Protein AF-A0A534QWW3-F1 (afdb_monomer)

Radius of gyration: 15.29 Å; Cα contacts (8 Å, |Δi|>4): 240; chains: 1; bounding box: 41×21×44 Å

Foldseek 3Di:
DKDADDDDDDPVRADKDKFFQFKWKQDQQPPDLALQQWDRHRHRMIDGHLDAPPPALFIKMWTKMKIDRVPPDIDIDIDIDTNGNDPDPPRDHDRNPRTHGNRDGRD

Secondary structure (DSSP, 8-state):
-EEE------TT----EEEEEEEEESSPPTT-S----EE-TTSSEEEE-----TTSS-EEEEEEEEEE-SSS-EEEEEEEEEE-S--STT------S--EETTPPP-

Structure (mmCIF, N/CA/C/O backbone):
data_AF-A0A534QWW3-F1
#
_entry.id   AF-A0A534QWW3-F1
#
loop_
_atom_site.group_PDB
_atom_site.id
_atom_site.type_symbol
_atom_site.label_atom_id
_atom_site.label_alt_id
_atom_site.label_comp_id
_atom_site.label_asym_id
_atom_site.label_entity_id
_atom_site.label_seq_id
_atom_site.pdbx_PDB_ins_code
_atom_site.Cartn_x
_atom_site.Cartn_y
_atom_site.Cartn_z
_atom_site.occupancy
_atom_site.B_iso_or_equiv
_atom_site.auth_seq_id
_atom_site.auth_comp_id
_atom_site.auth_asym_id
_atom_site.auth_atom_id
_atom_site.pdbx_PDB_model_num
ATOM 1 N N . MET A 1 1 ? 0.352 6.572 -7.623 1.00 80.00 1 MET A N 1
ATOM 2 C CA . MET A 1 1 ? -0.941 5.860 -7.588 1.00 80.00 1 MET A CA 1
ATOM 3 C C . MET A 1 1 ? -1.393 5.747 -6.143 1.00 80.00 1 MET A C 1
ATOM 5 O O . MET A 1 1 ? -0.551 5.473 -5.299 1.00 80.00 1 MET A O 1
ATOM 9 N N . ALA A 1 2 ? -2.671 5.997 -5.855 1.00 83.06 2 ALA A N 1
ATOM 10 C CA . ALA A 1 2 ? -3.238 5.806 -4.520 1.00 83.06 2 ALA A CA 1
ATOM 11 C C . ALA A 1 2 ? -3.879 4.415 -4.420 1.00 83.06 2 ALA A C 1
ATOM 13 O O . ALA A 1 2 ? -4.565 3.997 -5.351 1.00 83.06 2 ALA A O 1
ATOM 14 N N . VAL A 1 3 ? -3.650 3.719 -3.309 1.00 82.62 3 VAL A N 1
ATOM 15 C CA . VAL A 1 3 ? -4.208 2.393 -3.027 1.00 82.62 3 VAL A CA 1
ATOM 16 C C . VAL A 1 3 ? -4.839 2.403 -1.642 1.00 82.62 3 VAL A C 1
ATOM 18 O O . VAL A 1 3 ? -4.185 2.756 -0.662 1.00 82.62 3 VAL A O 1
ATOM 21 N N . SER A 1 4 ? -6.103 2.002 -1.570 1.00 83.62 4 SER A N 1
ATOM 22 C CA . SER A 1 4 ? -6.841 1.766 -0.330 1.00 83.62 4 SER A CA 1
ATOM 23 C C . SER A 1 4 ? -7.236 0.294 -0.232 1.00 83.62 4 SER A C 1
ATOM 25 O O . SER A 1 4 ? -7.348 -0.406 -1.239 1.00 83.62 4 SER A O 1
ATOM 27 N N . ILE A 1 5 ? -7.423 -0.183 0.995 1.00 80.69 5 ILE A N 1
ATOM 28 C CA . ILE A 1 5 ? -7.779 -1.576 1.274 1.00 80.69 5 ILE A CA 1
ATOM 29 C C . ILE A 1 5 ? -9.274 -1.628 1.569 1.00 80.69 5 ILE A C 1
ATOM 31 O O . ILE A 1 5 ? -9.759 -0.934 2.460 1.00 80.69 5 ILE A O 1
ATOM 35 N N . LEU A 1 6 ? -9.993 -2.430 0.788 1.00 78.38 6 LEU A N 1
ATOM 36 C CA . LEU A 1 6 ? -11.447 -2.585 0.836 1.00 78.38 6 LEU A CA 1
ATOM 37 C C . LEU A 1 6 ? -11.810 -4.066 1.034 1.00 78.38 6 LEU A C 1
ATOM 39 O O . LEU A 1 6 ? -10.962 -4.941 0.872 1.00 78.38 6 LEU A O 1
ATOM 43 N N . GLY A 1 7 ? -13.076 -4.350 1.355 1.00 75.56 7 GLY A N 1
ATOM 44 C CA . GLY A 1 7 ? -13.591 -5.725 1.452 1.00 75.56 7 GLY A CA 1
ATOM 45 C C . GLY A 1 7 ? -13.289 -6.444 2.770 1.00 75.56 7 GLY A C 1
ATOM 46 O O . GLY A 1 7 ? -13.421 -7.662 2.849 1.00 75.56 7 GLY A O 1
ATOM 47 N N . LEU A 1 8 ? -12.891 -5.710 3.810 1.00 76.81 8 LEU A N 1
ATOM 48 C CA . L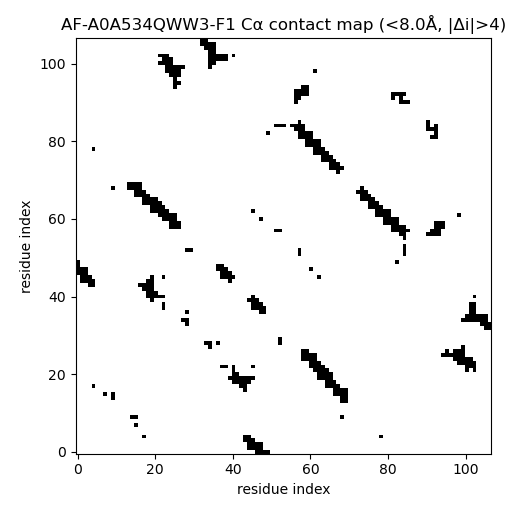EU A 1 8 ? -12.782 -6.265 5.155 1.00 76.81 8 LEU A CA 1
ATOM 49 C C . LEU A 1 8 ? -14.181 -6.475 5.738 1.00 76.81 8 LEU A C 1
ATOM 51 O O . LEU A 1 8 ? -15.046 -5.612 5.601 1.00 76.81 8 LEU A O 1
ATOM 55 N N . THR A 1 9 ? -14.391 -7.633 6.359 1.00 73.44 9 THR A N 1
ATOM 56 C CA . THR A 1 9 ? -15.677 -8.019 6.947 1.00 73.44 9 THR A CA 1
ATOM 57 C C . THR A 1 9 ? -15.537 -8.053 8.460 1.00 73.44 9 THR A C 1
ATOM 59 O O . THR A 1 9 ? -14.600 -8.672 8.965 1.00 73.44 9 THR A O 1
ATOM 62 N N . ASP A 1 10 ? -16.467 -7.410 9.159 1.00 68.56 10 ASP A N 1
ATOM 63 C CA . ASP A 1 10 ? -16.579 -7.451 10.613 1.00 68.56 10 ASP A CA 1
ATOM 64 C C . ASP A 1 10 ? -17.861 -8.211 11.001 1.00 68.56 10 ASP A C 1
ATOM 66 O O . ASP A 1 10 ? -18.937 -7.824 10.536 1.00 68.56 10 ASP A O 1
ATOM 70 N N . PRO A 1 11 ? -17.787 -9.305 11.786 1.00 75.19 11 PRO A N 1
ATOM 71 C CA . PRO A 1 11 ? -18.966 -10.080 12.185 1.00 75.19 11 PRO A CA 1
ATOM 72 C C . PRO A 1 11 ? -20.002 -9.275 12.977 1.00 75.19 11 PRO A C 1
ATOM 74 O O . PRO A 1 11 ? -21.195 -9.565 12.880 1.00 75.19 11 PRO A O 1
ATOM 77 N N . ASP A 1 12 ? -19.550 -8.268 13.725 1.00 77.88 12 ASP A N 1
ATOM 78 C CA . ASP A 1 12 ? -20.383 -7.369 14.526 1.00 77.88 12 ASP A CA 1
ATOM 79 C C . ASP A 1 12 ? -20.806 -6.110 13.739 1.00 77.88 12 ASP A C 1
ATOM 81 O O . ASP A 1 12 ? -21.582 -5.282 14.224 1.00 77.88 12 ASP A O 1
ATOM 85 N N . ASN A 1 13 ? -20.365 -6.019 12.478 1.00 73.06 13 ASN A N 1
ATOM 86 C CA . ASN A 1 13 ? -20.623 -4.954 11.519 1.00 73.06 13 ASN A CA 1
ATOM 87 C C . ASN A 1 13 ? -20.198 -3.556 12.018 1.00 73.06 13 ASN A C 1
ATOM 89 O O . ASN A 1 13 ? -20.816 -2.542 11.668 1.00 73.06 13 ASN A O 1
ATOM 93 N N . ASP A 1 14 ? -19.136 -3.508 12.824 1.00 79.00 14 ASP A N 1
ATOM 94 C CA . ASP A 1 14 ? -18.511 -2.287 13.320 1.00 79.00 14 ASP A CA 1
ATOM 95 C C . ASP A 1 14 ? -17.655 -1.588 12.242 1.00 79.00 14 ASP A C 1
ATOM 97 O O . ASP A 1 14 ? -17.141 -2.217 11.308 1.00 79.00 14 ASP A O 1
ATOM 101 N N . PRO A 1 15 ? -17.466 -0.257 12.343 1.00 79.44 15 PRO A N 1
ATOM 102 C CA . PRO A 1 15 ? -16.598 0.474 11.431 1.00 79.44 15 PRO A CA 1
ATOM 103 C C . PRO A 1 15 ? -15.127 0.082 11.628 1.00 79.44 15 PRO A C 1
ATOM 105 O O . PRO A 1 15 ? -14.497 0.411 12.633 1.00 79.44 15 PRO A O 1
ATOM 108 N N . LEU A 1 16 ? -14.550 -0.559 10.613 1.00 84.19 16 LEU A N 1
ATOM 109 C CA . LEU A 1 16 ? -13.142 -0.941 10.615 1.00 84.19 16 LEU A CA 1
ATOM 110 C C . LEU A 1 16 ? -12.229 0.245 10.289 1.00 84.19 16 LEU A C 1
ATOM 112 O O . LEU A 1 16 ? -12.359 0.903 9.255 1.00 84.19 16 LEU A O 1
ATOM 116 N N . THR A 1 17 ? -11.235 0.471 11.144 1.00 87.56 17 THR A N 1
ATOM 117 C CA . THR A 1 17 ? -10.149 1.423 10.894 1.00 87.56 17 THR A CA 1
ATOM 118 C C . THR A 1 17 ? -8.950 0.690 10.312 1.00 87.56 17 THR A C 1
ATOM 120 O O . THR A 1 17 ? -8.327 -0.119 11.001 1.00 87.56 17 THR A O 1
ATOM 123 N N . VAL A 1 18 ? -8.596 0.992 9.061 1.00 88.88 18 VAL A N 1
ATOM 124 C CA . VAL A 1 18 ? -7.421 0.421 8.389 1.00 88.88 18 VAL A CA 1
ATOM 125 C C . VAL A 1 18 ? -6.222 1.349 8.519 1.00 88.88 18 VAL A C 1
ATOM 127 O O . VAL A 1 18 ? -6.312 2.547 8.265 1.00 88.88 18 VAL A O 1
ATOM 130 N N . THR A 1 19 ? -5.079 0.784 8.889 1.00 91.19 19 THR A N 1
ATOM 131 C CA . THR A 1 19 ? -3.794 1.476 8.967 1.00 91.19 19 THR A CA 1
ATOM 132 C C . THR A 1 19 ? -2.744 0.683 8.210 1.00 91.19 19 THR A C 1
ATOM 134 O O . THR A 1 19 ? -2.512 -0.488 8.503 1.00 91.19 19 THR A O 1
ATOM 137 N N . ILE A 1 20 ? -2.080 1.318 7.252 1.00 91.56 20 ILE A N 1
ATOM 138 C CA . ILE A 1 20 ? -0.935 0.742 6.550 1.00 91.56 20 ILE A CA 1
ATOM 139 C C . ILE A 1 20 ? 0.261 0.752 7.489 1.00 91.56 20 ILE A C 1
ATOM 141 O O . ILE A 1 20 ? 0.641 1.795 8.017 1.00 91.56 20 ILE A O 1
ATOM 145 N N . THR A 1 21 ? 0.866 -0.409 7.685 1.00 90.56 21 THR A N 1
ATOM 146 C CA . THR A 1 21 ? 1.967 -0.615 8.630 1.00 90.56 21 THR A CA 1
ATOM 147 C C . THR A 1 21 ? 3.317 -0.748 7.939 1.00 90.56 21 THR A C 1
ATOM 149 O O . THR A 1 21 ? 4.348 -0.532 8.569 1.00 90.56 21 THR A O 1
ATOM 152 N N . GLY A 1 22 ? 3.336 -1.048 6.640 1.00 87.69 22 GLY A N 1
ATOM 153 C CA . GLY A 1 22 ? 4.571 -1.137 5.873 1.00 87.69 22 GLY A CA 1
ATOM 154 C C . GLY A 1 22 ? 4.314 -1.217 4.378 1.00 87.69 22 GLY A C 1
ATOM 155 O O . GLY A 1 22 ? 3.271 -1.701 3.942 1.00 87.69 22 GLY A O 1
ATOM 156 N N . ILE A 1 23 ? 5.276 -0.734 3.595 1.00 88.56 23 ILE A N 1
ATOM 157 C CA . ILE A 1 23 ? 5.253 -0.859 2.140 1.00 88.56 23 ILE A CA 1
ATOM 158 C C . ILE A 1 23 ? 6.628 -1.332 1.688 1.00 88.56 23 ILE A C 1
ATOM 160 O O . ILE A 1 23 ? 7.640 -0.680 1.954 1.00 88.56 23 ILE A O 1
ATOM 164 N N . THR A 1 24 ? 6.659 -2.472 1.010 1.00 87.00 24 THR A N 1
ATOM 165 C CA . THR A 1 24 ? 7.880 -3.042 0.433 1.00 87.00 24 THR A CA 1
ATOM 166 C C . THR A 1 24 ? 7.702 -3.290 -1.059 1.00 87.00 24 THR A C 1
ATOM 168 O O . THR A 1 24 ? 6.572 -3.331 -1.535 1.00 87.00 24 THR A O 1
ATOM 171 N N . GLN A 1 25 ? 8.801 -3.403 -1.795 1.00 82.75 25 GLN A N 1
ATOM 172 C CA . GLN A 1 25 ? 8.824 -3.691 -3.231 1.00 82.75 25 GLN A CA 1
ATOM 173 C C . GLN A 1 25 ? 9.800 -4.833 -3.498 1.00 82.75 25 GLN A C 1
ATOM 175 O O . GLN A 1 25 ? 10.803 -4.932 -2.798 1.00 82.75 25 GLN A O 1
ATOM 180 N N . ASP A 1 26 ? 9.488 -5.677 -4.469 1.00 77.62 26 ASP A N 1
ATOM 181 C CA . ASP A 1 26 ? 10.274 -6.846 -4.876 1.00 77.62 26 ASP A CA 1
ATOM 182 C C . ASP A 1 26 ? 11.575 -6.507 -5.625 1.00 77.62 26 ASP A C 1
ATOM 184 O O . ASP A 1 26 ? 12.547 -7.263 -5.563 1.00 77.62 26 ASP A O 1
ATOM 188 N N . GLU A 1 27 ? 11.617 -5.352 -6.290 1.00 67.56 27 GLU A N 1
ATOM 189 C CA . GLU A 1 27 ? 12.782 -4.898 -7.048 1.00 67.56 27 GLU A CA 1
ATOM 190 C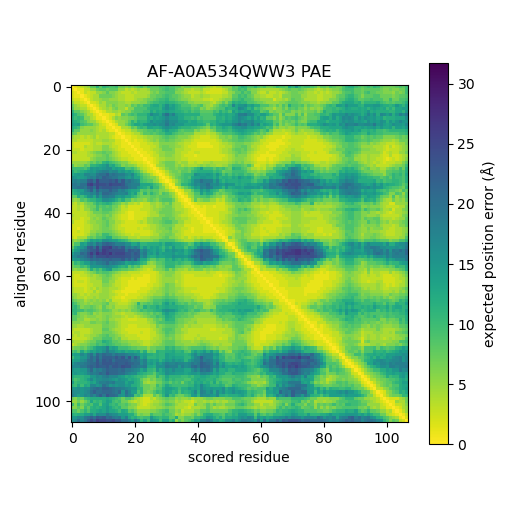 C . GLU A 1 27 ? 13.351 -3.563 -6.537 1.00 67.56 27 GLU A C 1
ATOM 192 O O . GLU A 1 27 ? 12.600 -2.622 -6.242 1.00 67.56 27 GLU A O 1
ATOM 197 N N . PRO A 1 28 ? 14.689 -3.402 -6.480 1.00 64.38 28 PRO A N 1
ATOM 198 C CA . PRO A 1 28 ? 15.288 -2.096 -6.266 1.00 64.38 28 PRO A CA 1
ATOM 199 C C . PRO A 1 28 ? 14.985 -1.176 -7.460 1.00 64.38 28 PRO A C 1
ATOM 201 O O . PRO A 1 28 ? 15.058 -1.593 -8.617 1.00 64.38 28 PRO A O 1
ATOM 204 N N . PRO A 1 29 ? 14.681 0.105 -7.223 1.00 61.97 29 PRO A N 1
ATOM 205 C CA . PRO A 1 29 ? 14.448 1.038 -8.302 1.00 61.97 29 PRO A CA 1
ATOM 206 C C . PRO A 1 29 ? 15.740 1.297 -9.090 1.00 61.97 29 PRO A C 1
ATOM 208 O O . PRO A 1 29 ? 16.768 1.686 -8.538 1.00 61.97 29 PRO A O 1
AT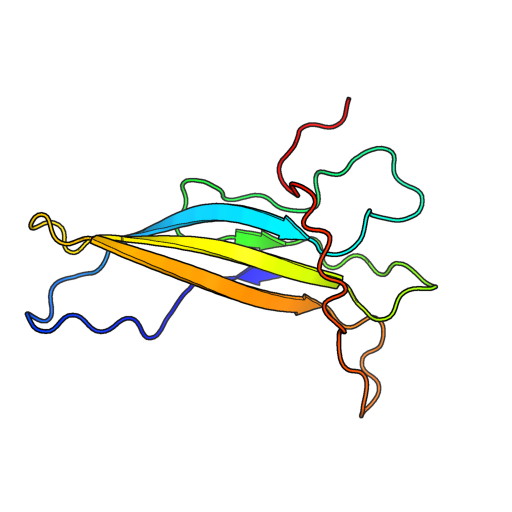OM 211 N N . ILE A 1 30 ? 15.681 1.065 -10.402 1.00 61.16 30 ILE A N 1
ATOM 212 C CA . ILE A 1 30 ? 16.828 1.196 -11.305 1.00 61.16 30 ILE A CA 1
ATOM 213 C C . ILE A 1 30 ? 17.180 2.676 -11.495 1.00 61.16 30 ILE A C 1
ATOM 215 O O . ILE A 1 30 ? 16.315 3.496 -11.790 1.00 61.16 30 ILE A O 1
ATOM 219 N N . GLY A 1 31 ? 18.466 3.015 -11.370 1.00 54.53 31 GLY A N 1
ATOM 220 C CA . GLY A 1 31 ? 18.980 4.346 -11.715 1.00 54.53 31 GLY A CA 1
ATOM 221 C C . GLY A 1 31 ? 18.705 5.446 -10.686 1.00 54.53 31 GLY A C 1
ATOM 222 O O . GLY A 1 31 ? 19.027 6.603 -10.944 1.00 54.53 31 GLY A O 1
ATOM 223 N N . VAL A 1 32 ? 18.158 5.105 -9.516 1.00 61.16 32 VAL A N 1
ATOM 224 C CA . VAL A 1 32 ? 17.997 6.037 -8.396 1.00 61.16 32 VAL A CA 1
ATOM 225 C C . VAL A 1 32 ? 18.668 5.479 -7.147 1.00 61.16 32 VAL A C 1
ATOM 227 O O . VAL A 1 32 ? 18.512 4.315 -6.796 1.00 61.16 32 VAL A O 1
ATOM 230 N N . THR A 1 33 ? 19.398 6.334 -6.437 1.00 58.62 33 THR A N 1
ATOM 231 C CA . THR A 1 33 ? 19.937 6.023 -5.104 1.00 58.62 33 THR A CA 1
ATOM 232 C C . THR A 1 33 ? 18.841 5.979 -4.040 1.00 58.62 33 THR A C 1
ATOM 234 O O . THR A 1 33 ? 19.057 5.471 -2.942 1.00 58.62 33 THR A O 1
ATOM 237 N N . CYS A 1 34 ? 17.650 6.497 -4.360 1.00 65.19 34 CYS A N 1
ATOM 238 C CA . CYS A 1 34 ? 16.547 6.587 -3.426 1.00 65.19 34 CYS A CA 1
ATOM 239 C C . CYS A 1 34 ? 15.524 5.455 -3.583 1.00 65.19 34 CYS A C 1
ATOM 241 O O . CYS A 1 34 ? 14.763 5.383 -4.554 1.00 65.19 34 CYS A O 1
ATOM 243 N N . LEU A 1 35 ? 15.450 4.627 -2.542 1.00 64.94 35 LEU A N 1
ATOM 244 C CA . LEU A 1 35 ? 14.476 3.546 -2.397 1.00 64.94 35 LEU A CA 1
ATOM 245 C C . LEU A 1 35 ? 13.070 4.035 -2.018 1.00 64.94 35 LEU A C 1
ATOM 247 O O . LEU A 1 35 ? 12.135 3.238 -2.086 1.00 64.94 35 LEU A O 1
ATOM 251 N N . ALA A 1 36 ? 12.904 5.320 -1.660 1.00 69.06 36 ALA A N 1
ATOM 252 C CA . ALA A 1 36 ? 11.611 5.922 -1.336 1.00 69.06 36 ALA A CA 1
ATOM 253 C C . ALA A 1 36 ? 10.695 5.924 -2.571 1.00 69.06 36 ALA A C 1
ATOM 255 O O . ALA A 1 36 ? 10.672 6.847 -3.389 1.00 69.06 36 ALA A O 1
ATOM 256 N N . ALA A 1 37 ? 9.961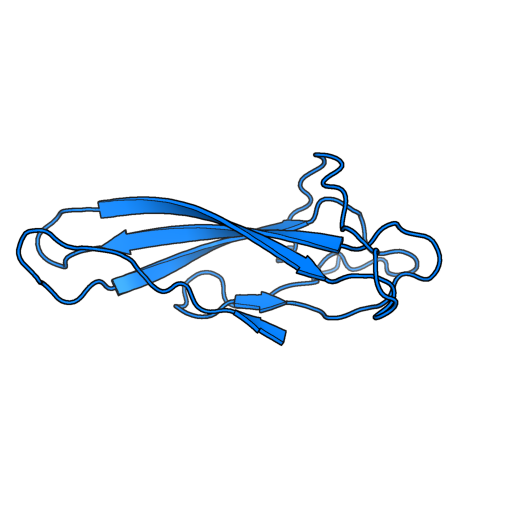 4.832 -2.730 1.00 74.06 37 ALA A N 1
ATOM 257 C CA . ALA A 1 37 ? 9.050 4.562 -3.829 1.00 74.06 37 ALA A CA 1
ATOM 258 C C . ALA A 1 37 ? 7.600 4.443 -3.348 1.00 74.06 37 ALA A C 1
ATOM 260 O O . ALA A 1 37 ? 6.709 4.176 -4.155 1.00 74.06 37 ALA A O 1
ATOM 261 N N . ALA A 1 38 ? 7.363 4.644 -2.052 1.00 81.44 38 ALA A N 1
ATOM 262 C CA . ALA A 1 38 ? 6.045 4.667 -1.461 1.00 81.44 38 ALA A CA 1
ATOM 263 C C . ALA A 1 38 ? 5.948 5.634 -0.269 1.00 81.44 38 ALA A C 1
ATOM 265 O O . ALA A 1 38 ? 6.945 5.984 0.360 1.00 81.44 38 ALA A O 1
ATOM 266 N N . ALA A 1 39 ? 4.722 6.041 0.054 1.00 85.25 39 ALA A N 1
ATOM 267 C CA . ALA A 1 39 ? 4.371 6.832 1.230 1.00 85.25 39 ALA A CA 1
ATOM 268 C C . ALA A 1 39 ? 2.999 6.401 1.783 1.00 85.25 39 ALA A C 1
ATOM 270 O O . ALA A 1 39 ? 2.289 5.612 1.157 1.00 85.25 39 ALA A O 1
ATOM 271 N N . GLY A 1 40 ? 2.614 6.929 2.949 1.00 85.44 40 GLY A N 1
ATOM 272 C CA . GLY A 1 40 ? 1.304 6.661 3.561 1.00 85.44 40 GLY A CA 1
ATOM 273 C C . GLY A 1 40 ? 1.292 5.566 4.633 1.00 85.44 40 GLY A C 1
ATOM 274 O O . GLY A 1 40 ? 0.217 5.132 5.045 1.00 85.44 40 GLY A O 1
ATOM 275 N N . VAL A 1 41 ? 2.457 5.137 5.129 1.00 87.00 41 VAL A N 1
ATOM 276 C CA . VAL A 1 41 ? 2.537 4.346 6.372 1.00 87.00 41 VAL A CA 1
ATOM 277 C C . VAL A 1 41 ? 1.944 5.161 7.526 1.00 87.00 41 VAL A C 1
ATOM 279 O O . VAL A 1 41 ? 2.144 6.372 7.603 1.00 87.00 41 VAL A O 1
ATOM 282 N N . ASN A 1 42 ? 1.204 4.491 8.408 1.00 89.06 42 ASN A N 1
ATOM 283 C CA . ASN A 1 42 ? 0.345 5.061 9.450 1.00 89.06 42 ASN A CA 1
ATOM 284 C C . ASN A 1 42 ? -0.896 5.811 8.932 1.00 89.06 42 ASN A C 1
ATOM 286 O O . ASN A 1 42 ? -1.504 6.582 9.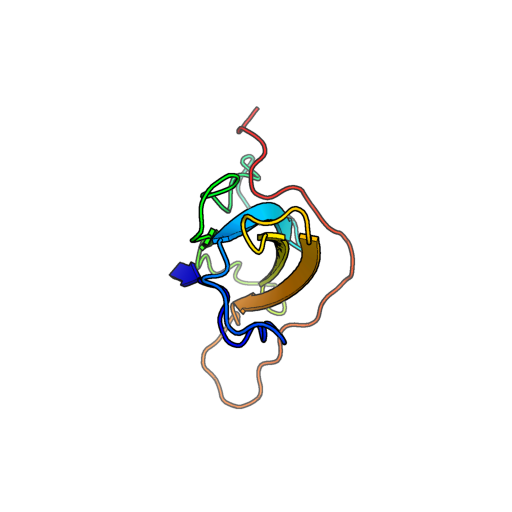671 1.00 89.06 42 ASN A O 1
ATOM 290 N N . THR A 1 43 ? -1.300 5.581 7.681 1.00 88.94 43 THR A N 1
ATOM 291 C CA . THR A 1 43 ? -2.541 6.130 7.109 1.00 88.94 43 THR A CA 1
ATOM 292 C C . THR A 1 43 ? -3.407 5.018 6.508 1.00 88.94 43 THR A C 1
ATOM 294 O O . THR A 1 43 ? -2.974 3.869 6.426 1.00 88.94 43 THR A O 1
ATOM 297 N N . ALA A 1 44 ? -4.626 5.344 6.071 1.00 86.19 44 ALA A N 1
ATOM 298 C CA . ALA A 1 44 ? -5.516 4.397 5.391 1.00 86.19 44 ALA A CA 1
ATOM 299 C C . ALA A 1 44 ? -5.194 4.205 3.893 1.00 86.19 44 ALA A C 1
ATOM 301 O O . ALA A 1 44 ? -5.738 3.297 3.262 1.00 86.19 44 ALA A O 1
ATOM 302 N N . THR A 1 45 ? -4.322 5.045 3.321 1.00 86.38 45 THR A N 1
ATOM 303 C CA . THR A 1 45 ? -4.054 5.082 1.877 1.00 86.38 45 THR A CA 1
ATOM 304 C C . THR A 1 45 ? -2.559 5.043 1.582 1.00 86.38 45 THR A C 1
ATOM 306 O O . THR A 1 45 ? -1.803 5.914 2.005 1.00 86.38 45 THR A O 1
ATOM 309 N N . ALA A 1 46 ? -2.132 4.063 0.788 1.00 87.00 46 ALA A N 1
ATOM 310 C CA . ALA A 1 46 ? -0.763 3.958 0.308 1.00 87.00 46 ALA A CA 1
ATOM 311 C C . ALA A 1 46 ? -0.614 4.804 -0.954 1.00 87.00 46 ALA A C 1
ATOM 313 O O . ALA A 1 46 ? -1.441 4.737 -1.865 1.00 87.00 46 ALA A O 1
ATOM 314 N N . MET A 1 47 ? 0.466 5.572 -1.036 1.00 85.81 47 MET A N 1
ATOM 315 C CA . MET A 1 47 ? 0.871 6.249 -2.261 1.00 85.81 47 MET A CA 1
ATOM 316 C C . MET A 1 47 ? 2.061 5.508 -2.848 1.00 85.81 47 MET A C 1
ATOM 318 O O . MET A 1 47 ? 3.138 5.524 -2.268 1.00 85.81 47 MET A O 1
ATOM 322 N N . LEU A 1 48 ? 1.863 4.858 -3.991 1.00 84.00 48 LEU A N 1
ATOM 323 C CA . LEU A 1 48 ? 2.876 4.058 -4.676 1.00 84.00 48 LEU A CA 1
ATOM 324 C C . LEU A 1 48 ? 3.403 4.799 -5.903 1.00 84.00 48 LEU A C 1
ATOM 326 O O . LEU A 1 48 ? 2.633 5.429 -6.645 1.00 84.00 48 LEU A O 1
ATOM 330 N N . ARG A 1 49 ? 4.710 4.724 -6.140 1.00 79.94 49 ARG A N 1
ATOM 331 C CA . ARG A 1 49 ? 5.337 5.288 -7.334 1.00 79.94 49 ARG A CA 1
ATOM 332 C C . ARG A 1 49 ? 4.996 4.416 -8.545 1.00 79.94 49 ARG A C 1
ATOM 334 O O . ARG A 1 49 ? 5.222 3.216 -8.541 1.00 79.94 49 ARG A O 1
ATOM 341 N N . ALA A 1 50 ? 4.464 5.032 -9.598 1.00 69.94 50 ALA A N 1
ATOM 342 C CA . ALA A 1 50 ? 4.118 4.351 -10.851 1.00 69.94 50 ALA A CA 1
ATOM 343 C C . ALA A 1 50 ? 5.298 4.324 -11.847 1.00 69.94 50 ALA A C 1
ATOM 345 O O . ALA A 1 50 ? 5.103 4.444 -13.054 1.00 69.94 50 ALA A O 1
ATOM 346 N N . GLU A 1 51 ? 6.533 4.305 -11.340 1.00 62.16 51 GLU A N 1
ATOM 347 C CA . GLU A 1 51 ? 7.728 4.486 -12.166 1.00 62.16 51 GLU A CA 1
ATOM 348 C C . GLU A 1 51 ? 8.027 3.247 -13.006 1.00 62.16 51 GLU A C 1
ATOM 350 O O . GLU A 1 51 ? 7.978 2.118 -12.527 1.00 62.16 51 GLU A O 1
ATOM 355 N N . ARG A 1 52 ? 8.369 3.509 -14.267 1.00 59.06 52 ARG A N 1
ATOM 356 C CA . ARG A 1 52 ? 8.674 2.525 -15.300 1.00 59.06 52 ARG A CA 1
ATOM 357 C C . ARG A 1 52 ? 10.179 2.273 -15.291 1.00 59.06 52 ARG A C 1
ATOM 359 O O . ARG A 1 52 ? 10.935 3.086 -15.819 1.00 59.06 52 ARG A O 1
ATOM 366 N N . ALA A 1 53 ? 10.630 1.187 -14.672 1.00 52.84 53 ALA A N 1
ATOM 367 C CA . ALA A 1 53 ? 12.005 0.734 -14.848 1.00 52.84 53 ALA A CA 1
ATOM 368 C C . ALA A 1 53 ? 12.077 -0.043 -16.172 1.00 52.84 53 ALA A C 1
ATOM 370 O O . ALA A 1 53 ? 11.535 -1.136 -16.262 1.00 52.84 53 ALA A O 1
ATOM 371 N N . GLY A 1 54 ? 12.707 0.545 -17.195 1.00 52.53 54 GLY A N 1
ATOM 372 C CA . GLY A 1 54 ? 12.653 0.121 -18.606 1.00 52.53 54 GLY A CA 1
ATOM 373 C C . GLY A 1 54 ? 13.157 -1.289 -18.960 1.00 52.53 54 GLY A C 1
ATOM 374 O O . GLY A 1 54 ? 13.245 -1.607 -20.143 1.00 52.53 54 GLY A O 1
ATOM 375 N N . THR A 1 55 ? 13.553 -2.103 -17.978 1.00 55.97 55 THR A N 1
ATOM 376 C CA . THR A 1 55 ? 14.173 -3.425 -18.178 1.00 55.97 55 THR A CA 1
ATOM 377 C C . THR A 1 55 ? 13.648 -4.520 -17.239 1.00 55.97 55 THR A C 1
ATOM 379 O O . THR A 1 55 ? 14.183 -5.624 -17.288 1.00 55.97 55 THR A O 1
ATOM 382 N N . GLY A 1 56 ? 12.675 -4.227 -16.367 1.00 60.69 56 GLY A N 1
ATOM 383 C CA . GLY A 1 56 ? 12.101 -5.194 -15.413 1.00 60.69 56 GLY A CA 1
ATOM 384 C C . GLY A 1 56 ? 10.800 -5.838 -15.911 1.00 60.69 56 GLY A C 1
ATOM 385 O O . GLY A 1 56 ? 10.252 -5.427 -16.933 1.00 60.69 56 GLY A O 1
ATOM 386 N N . ASP A 1 57 ? 10.291 -6.822 -15.170 1.00 64.81 57 ASP A N 1
ATOM 387 C CA . ASP A 1 57 ? 9.013 -7.523 -15.410 1.00 64.81 57 ASP A CA 1
ATOM 388 C C . ASP A 1 57 ? 7.796 -6.826 -14.756 1.00 64.81 57 ASP A C 1
ATOM 390 O O . ASP A 1 57 ? 6.654 -7.279 -14.861 1.00 64.81 57 ASP A O 1
ATOM 394 N N . GLY A 1 58 ? 8.025 -5.665 -14.140 1.00 69.00 58 GLY A N 1
ATOM 395 C CA . GLY A 1 58 ? 7.004 -4.851 -13.488 1.00 69.00 58 GLY A CA 1
ATOM 396 C C . GLY A 1 58 ? 7.093 -4.954 -11.971 1.00 69.00 58 GLY A C 1
ATOM 397 O O . GLY A 1 58 ? 7.338 -6.009 -11.409 1.00 69.00 58 GLY A O 1
ATOM 398 N N . ARG A 1 59 ? 6.864 -3.835 -11.284 1.00 77.00 59 ARG A N 1
ATOM 399 C CA . ARG A 1 59 ? 7.111 -3.735 -9.842 1.00 77.00 59 ARG A CA 1
ATOM 400 C C . ARG A 1 59 ? 5.935 -4.279 -9.040 1.00 77.00 59 ARG A C 1
ATOM 402 O O . ARG A 1 59 ? 4.802 -3.826 -9.234 1.00 77.00 59 ARG A O 1
ATOM 409 N N . VAL A 1 60 ? 6.200 -5.151 -8.072 1.00 82.50 60 VAL A N 1
ATOM 410 C CA . VAL A 1 60 ? 5.207 -5.614 -7.099 1.00 82.50 60 VAL A CA 1
ATOM 411 C C . VAL A 1 60 ? 5.434 -4.934 -5.756 1.00 82.50 60 VAL A C 1
ATOM 413 O O . VAL A 1 60 ? 6.414 -5.171 -5.053 1.00 82.50 60 VAL A O 1
ATOM 416 N N . TYR A 1 61 ? 4.470 -4.110 -5.352 1.00 85.19 61 TYR A N 1
ATOM 417 C CA . TYR A 1 61 ? 4.422 -3.584 -3.994 1.00 85.19 61 TYR A CA 1
ATOM 418 C C . TYR A 1 61 ? 3.676 -4.537 -3.068 1.00 85.19 61 TYR A C 1
ATOM 420 O O . TYR A 1 61 ? 2.549 -4.940 -3.347 1.00 85.19 61 TYR A O 1
ATOM 428 N N . HIS A 1 62 ? 4.257 -4.806 -1.910 1.00 88.56 62 HIS A N 1
ATOM 429 C CA . HIS A 1 62 ? 3.603 -5.453 -0.785 1.00 88.56 62 HIS A CA 1
ATOM 430 C C . HIS A 1 62 ? 3.217 -4.401 0.249 1.00 88.56 62 HIS A C 1
ATOM 432 O O . HIS A 1 62 ? 4.074 -3.825 0.926 1.00 88.56 62 HIS A O 1
ATOM 438 N N . VAL A 1 63 ? 1.914 -4.150 0.357 1.00 88.75 63 VAL A N 1
ATOM 439 C CA . VAL A 1 63 ? 1.324 -3.191 1.292 1.00 88.75 63 VAL A CA 1
ATOM 440 C C . VAL A 1 63 ? 0.776 -3.957 2.489 1.00 88.75 63 VAL A C 1
ATOM 442 O O . VAL A 1 63 ? -0.254 -4.623 2.391 1.00 88.75 63 VAL A O 1
ATOM 445 N N . SER A 1 64 ? 1.471 -3.870 3.617 1.00 90.56 64 SER A N 1
ATOM 446 C CA . SER A 1 64 ? 1.046 -4.465 4.883 1.00 90.56 64 SER A CA 1
ATOM 447 C C . SER A 1 64 ? 0.116 -3.521 5.632 1.00 90.56 64 SER A C 1
ATOM 449 O O . SER A 1 64 ? 0.337 -2.307 5.657 1.00 90.56 64 SER A O 1
ATOM 451 N N . PHE A 1 65 ? -0.916 -4.075 6.261 1.00 90.75 65 PHE A N 1
ATOM 452 C CA . PHE A 1 65 ? -1.909 -3.304 6.994 1.00 90.75 65 PHE A CA 1
ATOM 453 C C . PHE A 1 65 ? -2.372 -3.997 8.269 1.00 90.75 65 PHE A C 1
ATOM 455 O O . PHE A 1 65 ? -2.251 -5.211 8.434 1.00 90.75 65 PHE A O 1
ATOM 462 N N . THR A 1 66 ? -2.954 -3.198 9.152 1.00 90.88 66 THR A N 1
ATOM 463 C CA . THR A 1 66 ? -3.740 -3.637 10.299 1.00 90.88 66 THR A CA 1
ATOM 464 C C . THR A 1 66 ? -5.117 -3.000 10.217 1.00 90.88 66 THR A C 1
ATOM 466 O O . THR A 1 66 ? -5.227 -1.799 9.974 1.00 90.88 66 THR A O 1
ATOM 469 N N . ALA A 1 67 ? -6.159 -3.792 10.432 1.00 87.94 67 ALA A N 1
ATOM 470 C CA . ALA A 1 67 ? -7.517 -3.311 10.616 1.00 87.94 67 ALA A CA 1
ATOM 471 C C . ALA A 1 67 ? -7.944 -3.510 12.070 1.00 87.94 67 ALA A C 1
ATOM 473 O O . ALA A 1 67 ? -7.595 -4.518 12.687 1.00 87.94 67 ALA A O 1
ATOM 474 N N . ARG A 1 68 ? -8.657 -2.528 12.620 1.00 87.62 68 ARG A N 1
ATOM 475 C CA . ARG A 1 68 ? -9.153 -2.522 14.000 1.00 87.62 68 ARG A CA 1
ATOM 476 C C . ARG A 1 68 ? -10.649 -2.252 14.018 1.00 87.62 68 ARG A C 1
ATOM 478 O O . ARG A 1 68 ? -11.099 -1.366 13.296 1.00 87.62 68 ARG A O 1
ATOM 485 N N . ASP A 1 69 ? -11.367 -2.955 14.882 1.00 85.06 69 ASP A N 1
ATOM 486 C CA . ASP A 1 69 ? -12.819 -2.819 15.094 1.00 85.06 69 ASP A CA 1
ATOM 487 C C . ASP A 1 69 ? -13.202 -1.698 16.082 1.00 85.06 69 ASP A C 1
ATOM 489 O O . ASP A 1 69 ? -14.370 -1.369 16.255 1.00 85.06 69 ASP A O 1
ATOM 493 N N . GLY A 1 70 ? -12.220 -1.102 16.769 1.00 82.56 70 GLY A N 1
ATOM 494 C CA . GLY A 1 70 ? -12.461 -0.109 17.822 1.00 82.56 70 GLY A CA 1
ATOM 495 C C . GLY A 1 70 ? -12.958 -0.694 19.154 1.00 82.56 70 GLY A C 1
ATOM 496 O O . GLY A 1 70 ? -13.134 0.060 20.111 1.00 82.56 70 GLY A O 1
ATOM 497 N N . LYS A 1 71 ? -13.120 -2.018 19.248 1.00 83.12 71 LYS A N 1
ATOM 498 C CA . LYS A 1 71 ? -13.533 -2.780 20.440 1.00 83.12 71 LYS A CA 1
ATOM 499 C C . LYS A 1 71 ? -12.449 -3.726 20.967 1.00 83.12 71 LYS A C 1
ATOM 501 O O . LYS A 1 71 ? -12.641 -4.371 21.994 1.00 83.12 71 LYS A O 1
ATOM 506 N N . GLY A 1 72 ? -11.2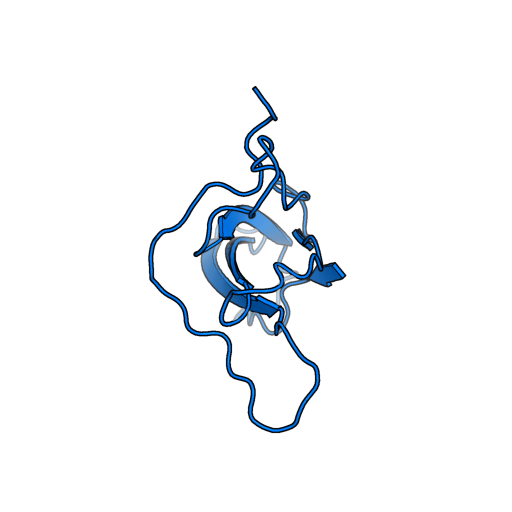84 -3.748 20.321 1.00 81.75 72 GLY A N 1
ATOM 507 C CA . GLY A 1 72 ? -10.100 -4.495 20.751 1.00 81.75 72 GLY A CA 1
ATOM 508 C C . GLY A 1 72 ? -9.739 -5.654 19.823 1.00 81.75 72 GLY A C 1
ATOM 509 O O . GLY A 1 72 ? -8.656 -6.222 19.966 1.00 81.75 72 GLY A O 1
ATOM 510 N N . GLY A 1 73 ? -10.592 -5.970 18.849 1.00 83.62 73 GLY A N 1
ATOM 511 C CA . GLY A 1 73 ? -10.273 -6.853 17.745 1.00 83.62 73 GLY A CA 1
ATOM 512 C C . GLY A 1 73 ? -9.330 -6.178 16.753 1.00 83.62 73 GLY A C 1
ATOM 513 O O . GLY A 1 73 ? -9.467 -5.009 16.374 1.00 83.62 73 GLY A O 1
ATOM 514 N N . GLN A 1 74 ? -8.328 -6.938 16.326 1.00 88.31 74 GLN A N 1
ATOM 515 C CA . GLN A 1 74 ? -7.412 -6.523 15.278 1.00 88.31 74 GLN A CA 1
ATOM 516 C C . GLN A 1 74 ? -7.111 -7.689 14.346 1.00 88.31 74 GLN A C 1
ATOM 518 O O . GLN A 1 74 ? -6.944 -8.828 14.782 1.00 88.31 74 GLN A O 1
ATOM 523 N N . CYS A 1 75 ? -6.969 -7.387 13.063 1.00 88.38 75 CYS A N 1
ATOM 524 C CA . CYS A 1 75 ? -6.427 -8.312 12.081 1.00 88.38 75 CYS A CA 1
ATOM 525 C C . CYS A 1 75 ? -5.375 -7.604 11.229 1.00 88.38 75 CYS A C 1
ATOM 527 O O . CYS A 1 75 ? -5.306 -6.375 11.179 1.00 88.38 75 CYS A O 1
ATOM 529 N N . GLY A 1 76 ? -4.510 -8.379 10.587 1.00 89.44 76 GLY A N 1
ATOM 530 C CA . GLY A 1 76 ? -3.479 -7.850 9.709 1.00 89.44 76 GLY A CA 1
ATOM 531 C C . GLY A 1 76 ? -3.324 -8.708 8.470 1.00 89.44 76 GLY A C 1
ATOM 532 O O . GLY A 1 76 ? -3.669 -9.889 8.472 1.00 89.44 76 GLY A O 1
ATOM 533 N N . GLY A 1 77 ? -2.807 -8.098 7.413 1.00 88.12 77 GLY A N 1
ATOM 534 C CA . GLY A 1 77 ? -2.579 -8.772 6.146 1.00 88.12 77 GLY A CA 1
ATOM 535 C C . GLY 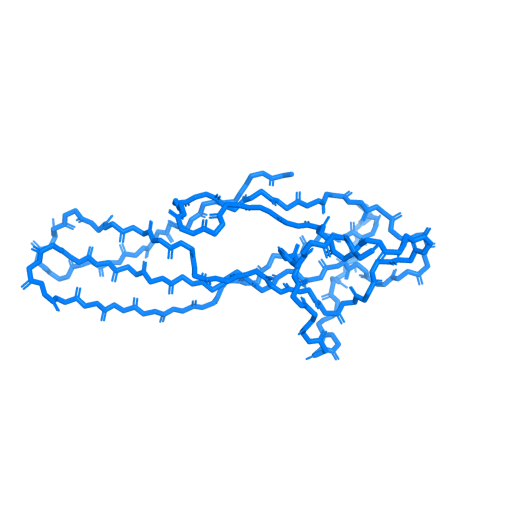A 1 77 ? -1.674 -7.966 5.230 1.00 88.12 77 GLY A C 1
ATOM 536 O O . GLY A 1 77 ? -1.215 -6.875 5.576 1.00 88.12 77 GLY A O 1
ATOM 537 N N . THR A 1 78 ? -1.443 -8.512 4.042 1.00 87.69 78 THR A N 1
ATOM 538 C CA . THR A 1 78 ? -0.634 -7.879 3.001 1.00 87.69 78 THR A CA 1
ATOM 539 C C . THR A 1 78 ? -1.379 -7.948 1.677 1.00 87.69 78 THR A C 1
ATOM 541 O O . THR A 1 78 ? -1.854 -9.011 1.283 1.00 87.69 78 THR A O 1
ATOM 544 N N . VAL A 1 79 ? -1.469 -6.815 0.985 1.00 86.50 79 VAL A N 1
ATOM 545 C CA . VAL A 1 79 ? -2.014 -6.717 -0.373 1.00 86.50 79 VAL A CA 1
ATOM 546 C C . VAL A 1 79 ? -0.860 -6.552 -1.352 1.00 86.50 79 VAL A C 1
ATOM 548 O O . VAL A 1 79 ? 0.036 -5.738 -1.123 1.00 86.50 79 VAL A O 1
ATOM 551 N N . LYS A 1 80 ? -0.888 -7.318 -2.447 1.00 85.31 80 LYS A N 1
ATOM 552 C CA . LYS A 1 80 ? 0.063 -7.175 -3.552 1.00 85.31 80 LYS A CA 1
ATOM 553 C C . LYS A 1 80 ? -0.492 -6.203 -4.583 1.00 85.31 80 LYS A C 1
ATOM 555 O O . LYS A 1 80 ? -1.628 -6.361 -5.027 1.00 85.31 80 LYS A O 1
ATOM 560 N N . VAL A 1 81 ? 0.304 -5.218 -4.976 1.00 82.75 81 VAL A N 1
ATOM 561 C CA . VAL A 1 81 ? -0.041 -4.257 -6.024 1.00 82.75 81 VAL A CA 1
ATOM 562 C C . VAL A 1 81 ? 0.975 -4.382 -7.144 1.00 82.75 81 VAL A C 1
ATOM 564 O O . VAL A 1 81 ? 2.126 -3.983 -6.993 1.00 82.75 81 VAL A O 1
ATOM 567 N N . CYS A 1 82 ? 0.523 -4.935 -8.263 1.00 79.69 82 CYS A N 1
ATOM 568 C CA . CYS A 1 82 ? 1.289 -5.014 -9.498 1.00 79.69 82 CYS A CA 1
ATOM 569 C C . CYS A 1 82 ? 1.221 -3.669 -10.229 1.00 79.69 82 CYS A C 1
ATOM 571 O O . CYS A 1 82 ? 0.136 -3.164 -10.528 1.00 79.69 82 CYS A O 1
ATOM 573 N N . VAL A 1 83 ? 2.387 -3.097 -10.511 1.00 77.25 83 VAL A N 1
ATOM 574 C CA . VAL A 1 83 ? 2.562 -1.950 -11.398 1.00 77.25 83 VAL A CA 1
ATOM 575 C C . VAL A 1 83 ? 3.262 -2.470 -12.657 1.00 77.25 83 VAL A C 1
ATOM 577 O O . VAL A 1 83 ? 4.493 -2.556 -12.674 1.00 77.25 83 VAL A O 1
ATOM 580 N N . PRO A 1 84 ? 2.495 -2.871 -13.691 1.00 67.06 84 PRO A N 1
ATOM 581 C CA . PRO A 1 84 ? 3.061 -3.505 -14.872 1.00 67.06 84 PRO A CA 1
ATOM 582 C C . PRO A 1 84 ? 3.941 -2.526 -15.649 1.00 67.06 84 PRO A C 1
ATOM 584 O O . PRO A 1 84 ? 3.667 -1.322 -15.707 1.00 67.06 84 PRO A O 1
ATOM 587 N N . HIS A 1 85 ? 5.004 -3.065 -16.243 1.00 63.12 85 HIS A N 1
ATOM 588 C CA . HIS A 1 85 ? 5.965 -2.302 -17.028 1.00 63.12 85 HIS A CA 1
ATOM 589 C C . HIS A 1 85 ? 5.343 -1.749 -18.325 1.00 63.12 85 HIS A C 1
ATOM 591 O O . HIS A 1 85 ? 5.475 -0.559 -18.626 1.00 63.12 85 HIS A O 1
ATOM 597 N N . ASP A 1 86 ? 4.597 -2.579 -19.054 1.00 63.41 86 ASP A N 1
ATOM 598 C CA . ASP A 1 86 ? 3.790 -2.199 -20.210 1.00 63.41 86 ASP A CA 1
ATOM 599 C C . ASP A 1 86 ? 2.299 -2.471 -19.984 1.00 63.41 86 ASP A C 1
ATOM 601 O O . ASP A 1 86 ? 1.887 -3.359 -19.246 1.00 63.41 86 ASP A O 1
ATOM 605 N N . GLN A 1 87 ? 1.462 -1.674 -20.650 1.00 62.47 87 GLN A N 1
ATOM 606 C CA . GLN A 1 87 ? 0.007 -1.865 -20.669 1.00 62.47 87 GLN A CA 1
ATOM 607 C C . GLN A 1 87 ? -0.423 -2.858 -21.764 1.00 62.47 87 GLN A C 1
ATOM 609 O O . GLN A 1 87 ? -1.603 -2.917 -22.115 1.00 62.47 87 GLN A O 1
ATOM 614 N N . GLY A 1 88 ? 0.532 -3.590 -22.349 1.00 62.09 88 GLY A N 1
ATOM 615 C CA . GLY A 1 88 ? 0.265 -4.594 -23.365 1.00 62.09 88 GLY A CA 1
ATOM 616 C C . GLY A 1 88 ? -0.535 -5.766 -22.785 1.00 62.09 88 GLY A C 1
ATOM 617 O O . GLY A 1 88 ? -0.362 -6.127 -21.617 1.00 62.09 88 GLY A O 1
ATOM 618 N N . PRO A 1 89 ? -1.438 -6.381 -23.567 1.00 54.12 89 PRO A N 1
ATOM 619 C CA . PRO A 1 89 ? -2.149 -7.568 -23.117 1.00 54.12 89 PRO A CA 1
ATOM 620 C C . PRO A 1 89 ? -1.154 -8.705 -22.841 1.00 54.12 89 PRO A C 1
ATOM 622 O O . PRO A 1 89 ? -0.396 -9.098 -23.725 1.00 54.12 89 PRO A O 1
ATOM 625 N N . GLY A 1 90 ? -1.186 -9.245 -21.620 1.00 57.44 90 GLY A N 1
ATOM 626 C CA . GLY A 1 90 ? -0.390 -10.410 -21.215 1.00 57.44 90 GLY A CA 1
ATOM 627 C C . GLY A 1 90 ? 0.819 -10.117 -20.326 1.00 57.44 90 GLY A C 1
ATOM 628 O O . GLY A 1 90 ? 1.495 -11.069 -19.942 1.00 57.44 90 GLY A O 1
ATOM 629 N N . HIS A 1 91 ? 1.084 -8.858 -19.960 1.00 59.91 91 HIS A N 1
ATOM 630 C CA . HIS A 1 91 ? 2.142 -8.566 -18.995 1.00 59.91 91 HIS A CA 1
ATOM 631 C C . HIS A 1 91 ? 1.685 -8.865 -17.564 1.00 59.91 91 HIS A C 1
ATOM 633 O O . HIS A 1 91 ? 0.653 -8.372 -17.103 1.00 59.91 91 HIS A O 1
ATOM 639 N N . VAL A 1 92 ? 2.453 -9.699 -16.870 1.00 64.12 92 VAL A N 1
ATOM 640 C CA . VAL A 1 92 ? 2.191 -10.128 -15.497 1.00 64.12 92 VAL A CA 1
ATOM 641 C C . VAL A 1 92 ? 3.382 -9.683 -14.670 1.00 64.12 92 VAL A C 1
ATOM 643 O O . VAL A 1 92 ? 4.498 -10.079 -14.988 1.00 64.12 92 VAL A O 1
ATOM 646 N N . CYS A 1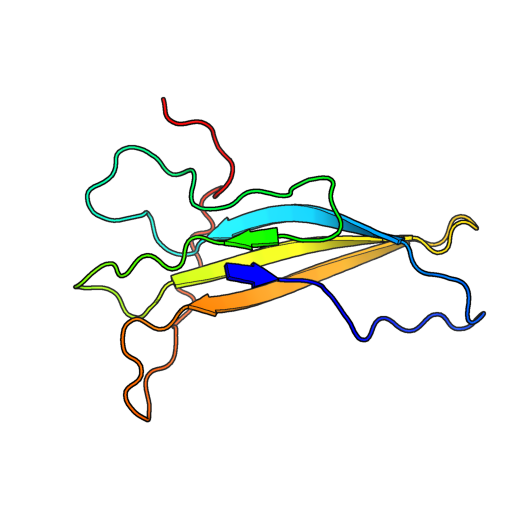 93 ? 3.154 -8.893 -13.617 1.00 68.88 93 CYS A N 1
ATOM 647 C CA . CYS A 1 93 ? 4.228 -8.632 -12.663 1.00 68.88 93 CYS A CA 1
ATOM 648 C C . CYS A 1 93 ? 4.609 -9.945 -11.983 1.00 68.88 93 CYS A C 1
ATOM 650 O O . CYS A 1 93 ? 3.729 -10.649 -11.468 1.00 68.88 93 CYS A O 1
ATOM 652 N N . VAL A 1 94 ? 5.897 -10.264 -11.958 1.00 69.94 94 VAL A N 1
ATOM 653 C CA . VAL A 1 94 ? 6.393 -11.455 -11.276 1.00 69.94 94 VAL A CA 1
ATOM 654 C C . VAL A 1 94 ? 7.037 -11.018 -9.972 1.00 69.94 94 VAL A C 1
ATOM 656 O O . VAL A 1 94 ? 8.012 -10.288 -9.960 1.00 69.94 94 VAL A O 1
ATOM 659 N N . ASP A 1 95 ? 6.478 -11.487 -8.863 1.00 72.12 95 ASP A N 1
ATOM 660 C CA . ASP A 1 95 ? 7.028 -11.225 -7.537 1.00 72.12 95 ASP A CA 1
ATOM 661 C C . ASP A 1 95 ? 8.298 -12.062 -7.321 1.00 72.12 95 ASP A C 1
ATOM 663 O O . ASP A 1 95 ? 8.224 -13.268 -7.066 1.00 72.12 95 ASP A O 1
ATOM 667 N N . GLN A 1 96 ? 9.461 -11.417 -7.428 1.00 68.44 96 GLN A N 1
ATOM 668 C CA . GLN A 1 96 ? 10.780 -12.049 -7.273 1.00 68.44 96 GLN A CA 1
ATOM 669 C C . GLN A 1 96 ? 11.223 -12.182 -5.799 1.00 68.44 96 GLN A C 1
ATOM 671 O O . GLN A 1 96 ? 12.344 -12.604 -5.506 1.00 68.44 96 GLN A O 1
ATOM 676 N N . GLY A 1 97 ? 10.358 -11.830 -4.840 1.00 65.75 97 GLY A N 1
ATOM 677 C CA . GLY A 1 97 ? 10.503 -12.158 -3.420 1.00 65.75 97 GLY A CA 1
ATOM 678 C C . GLY A 1 97 ? 11.418 -11.262 -2.574 1.00 65.75 97 GLY A C 1
ATOM 679 O O . GLY A 1 97 ? 11.305 -11.294 -1.347 1.00 65.75 97 GLY A O 1
ATOM 680 N N . SER A 1 98 ? 12.303 -10.441 -3.149 1.00 61.62 98 SER A N 1
ATOM 681 C CA . SER A 1 98 ? 13.187 -9.570 -2.354 1.00 61.62 98 SER A CA 1
ATOM 682 C C . SER A 1 98 ? 12.484 -8.282 -1.914 1.00 61.62 98 SER A C 1
ATOM 684 O O . SER A 1 98 ? 12.477 -7.296 -2.632 1.00 61.62 98 SER A O 1
ATOM 686 N N . LEU A 1 99 ? 11.945 -8.245 -0.694 1.00 72.00 99 LEU A N 1
ATOM 687 C CA . LEU A 1 99 ? 11.165 -7.107 -0.187 1.00 72.00 99 LEU A CA 1
ATOM 688 C C . LEU A 1 99 ? 12.034 -5.955 0.347 1.00 72.00 99 LEU A C 1
ATOM 690 O O . LEU A 1 99 ? 12.380 -5.910 1.528 1.00 72.00 99 LEU A O 1
ATOM 694 N N . LEU A 1 100 ? 12.347 -4.975 -0.500 1.00 77.38 100 LEU A N 1
ATOM 695 C CA . LEU A 1 100 ? 12.986 -3.722 -0.092 1.00 77.38 100 LEU A CA 1
ATOM 696 C C . LEU A 1 100 ? 11.975 -2.752 0.527 1.00 77.38 100 LEU A C 1
ATOM 698 O O . LEU A 1 100 ? 10.901 -2.513 -0.025 1.00 77.38 100 LEU A O 1
ATOM 702 N N . ASN A 1 101 ? 12.349 -2.112 1.640 1.00 79.50 101 ASN A N 1
ATOM 703 C CA . ASN A 1 101 ? 11.534 -1.073 2.273 1.00 79.50 101 ASN A CA 1
ATOM 704 C C . ASN A 1 101 ? 11.377 0.141 1.342 1.00 79.50 101 ASN A C 1
ATOM 706 O O . ASN A 1 101 ? 12.334 0.866 1.075 1.00 79.50 101 ASN A O 1
ATOM 710 N N . SER A 1 102 ? 10.147 0.369 0.875 1.00 78.38 102 SER A N 1
ATOM 711 C CA . SER A 1 102 ? 9.814 1.433 -0.077 1.00 78.38 102 SER A CA 1
ATOM 712 C C . SER A 1 102 ? 9.583 2.794 0.580 1.00 78.38 102 SER A C 1
ATOM 714 O O . SER A 1 102 ? 9.350 3.769 -0.130 1.00 78.38 102 SER A O 1
ATOM 716 N N . THR A 1 103 ? 9.623 2.879 1.912 1.00 80.56 103 THR A N 1
ATOM 717 C CA . THR A 1 103 ? 9.445 4.125 2.678 1.00 80.56 103 THR A CA 1
ATOM 718 C C . THR A 1 103 ? 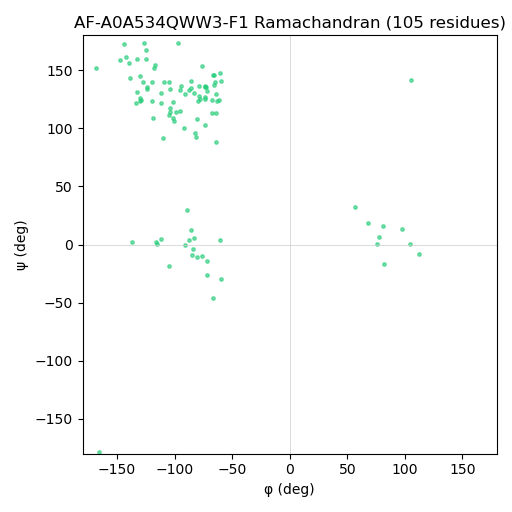10.720 4.574 3.388 1.00 80.56 103 THR A C 1
ATOM 720 O O . THR A 1 103 ? 10.681 5.519 4.174 1.00 80.56 103 THR A O 1
ATOM 723 N N . ALA A 1 104 ? 11.842 3.884 3.168 1.00 76.50 104 ALA A N 1
ATOM 724 C CA . ALA A 1 104 ? 13.122 4.279 3.738 1.00 76.50 104 ALA A CA 1
ATOM 725 C C . ALA A 1 104 ? 13.580 5.630 3.144 1.00 76.50 104 ALA A C 1
ATOM 727 O O . ALA A 1 104 ? 13.448 5.826 1.932 1.00 76.50 104 ALA A O 1
ATOM 728 N N . PRO A 1 105 ? 14.102 6.564 3.965 1.00 66.00 105 PRO A N 1
ATOM 729 C CA . PRO A 1 105 ? 14.613 7.840 3.474 1.00 66.00 105 PRO A CA 1
ATOM 730 C C . PRO A 1 105 ? 15.777 7.631 2.497 1.00 66.00 105 PRO A C 1
ATOM 732 O O . PRO A 1 105 ? 16.548 6.680 2.634 1.00 66.00 105 PRO A O 1
ATOM 735 N N . CYS A 1 106 ? 15.904 8.528 1.513 1.00 64.25 106 CYS A N 1
ATOM 736 C CA . CYS A 1 106 ? 17.086 8.573 0.656 1.00 64.25 106 CYS A CA 1
ATOM 737 C C . CYS A 1 106 ? 18.302 8.914 1.537 1.00 64.25 106 CYS A C 1
ATOM 739 O O . CYS A 1 106 ? 18.258 9.923 2.246 1.00 64.25 106 CYS A O 1
ATOM 741 N N . GLY A 1 107 ? 19.326 8.059 1.531 1.00 56.38 107 GLY A N 1
ATOM 742 C CA . GLY A 1 107 ? 20.609 8.325 2.192 1.00 56.38 107 GLY A CA 1
ATOM 743 C C . GLY A 1 107 ? 21.465 9.331 1.439 1.00 56.38 107 GLY A C 1
ATOM 744 O O . GLY A 1 107 ? 21.232 9.506 0.219 1.00 56.38 107 GLY A O 1
#

pLDDT: mean 76.18, std 11.07, range [52.53, 91.56]

Nearest PDB structures (foldseek):
  5v5x-assembly1_C  TM=4.383E-01  e=9.273E-01  Mus musculus
  5szr-assembly2_B  TM=4.376E-01  e=1.570E+00  Mus musculus
  5szr-assembly3_C  TM=4.369E-01  e=1.481E+00  Mus musculus
  5szn-assembly1_A  TM=4.186E-01  e=2.103E+00  Mus musculus

Mean predicted aligned error: 8.42 Å

Solvent-accessible surface area (backbone atoms only — not comparable to full-atom values): 6378 Å² total; per-residue (Å²): 82,82,45,71,86,78,90,82,84,53,97,85,69,53,76,67,49,55,30,25,73,42,48,26,23,33,61,83,60,74,96,49,88,47,50,53,44,38,48,38,68,78,28,62,44,38,38,40,63,83,75,70,52,95,85,61,63,20,49,31,34,40,41,28,34,36,37,29,49,86,80,79,55,71,51,71,54,71,47,80,44,70,46,55,58,56,94,57,93,86,67,61,48,61,77,75,74,47,69,44,60,16,63,41,78,63,124

Sequence (107 aa):
MAVSILGLTDPDNDPLTVTITGITQDEPPIGVTCLAAAAGVNTATAMLRAERAGTGDGRVYHVSFTARDGKGGQCGGTVKVCVPHDQGPGHVCVDQGSLLNSTAPCG